Protein AF-A0A8J3KUE2-F1 (afdb_monomer_lite)

Secondary structure (DSSP, 8-state):
-HHHHHHHHHHHHS-HHHHHHHHHSSSHHHHHHHHHHHHHTT-GGGHHHHHHHHHH--STTHHHHHHHHHHHH--HHHHHHHHHHHHHHGGG---STHHHHHHHHHHHHHHHT--TTHHHH-TTSTT--TTHHHH-TT-TTHHHHHHHHHHHHHSPPS--

pLDDT: mean 90.2, std 11.03, range [37.84, 98.62]

InterPro domains:
  IPR046042 Protein of unknown function DUF6000 [PF19463] (2-155)

Foldseek 3Di:
DVVLLVLQVVLVVDDPVLLVVLCPDQALVSLLSSLQSCLLPLVCVCLVVLLVCLQVLPYAPSVLSSLLSLLSVLDPVSLVSLLNSLVVCLVVLDPTCNLSSLLSNVLSCVSVVHCSSVQCPPCVHPNDHPCNCVPCVPDRNPVSVVSSVSSVVSDDPPDD

Radius of gyration: 15.4 Å; chains: 1; bounding box: 34×30×49 Å

Organism: NCBI:txid310354

Structure (mmCIF, N/CA/C/O backbone):
data_AF-A0A8J3KUE2-F1
#
_entry.id   AF-A0A8J3KUE2-F1
#
loop_
_atom_site.group_PDB
_atom_site.id
_atom_site.type_symbol
_atom_site.label_atom_id
_atom_site.label_alt_id
_atom_site.label_comp_id
_atom_site.label_asym_id
_atom_site.label_entity_id
_atom_site.label_seq_id
_atom_site.pdbx_PDB_ins_code
_atom_site.Cartn_x
_atom_site.Cartn_y
_atom_site.Cartn_z
_atom_site.occupancy
_atom_site.B_iso_or_equiv
_atom_site.auth_seq_id
_atom_site.auth_comp_id
_atom_site.auth_asym_id
_atom_site.auth_atom_id
_atom_site.pdbx_PDB_model_num
ATOM 1 N N . MET A 1 1 ? 7.995 18.146 -11.761 1.00 63.66 1 MET A N 1
ATOM 2 C CA . MET A 1 1 ? 7.460 17.329 -12.875 1.00 63.66 1 MET A CA 1
ATOM 3 C C . MET A 1 1 ? 8.530 16.473 -13.542 1.00 63.66 1 MET A C 1
ATOM 5 O O . MET A 1 1 ? 8.263 15.310 -13.795 1.00 63.66 1 MET A O 1
ATOM 9 N N . GLU A 1 2 ? 9.732 16.996 -13.792 1.00 76.12 2 GLU A N 1
ATOM 10 C CA . GLU A 1 2 ? 10.804 16.246 -14.471 1.00 76.12 2 GLU A CA 1
ATOM 11 C C . GLU A 1 2 ? 11.293 15.007 -13.706 1.00 76.12 2 GLU A C 1
ATOM 13 O O . GLU A 1 2 ? 11.378 13.935 -14.294 1.00 76.12 2 GLU A O 1
ATOM 18 N N . LEU A 1 3 ? 11.461 15.110 -12.381 1.00 79.94 3 LEU A N 1
ATOM 19 C CA . LEU A 1 3 ? 11.785 13.964 -11.519 1.00 79.94 3 LEU A CA 1
ATOM 20 C C . LEU A 1 3 ? 10.766 12.818 -11.651 1.00 79.94 3 LEU A C 1
ATOM 22 O O . LEU A 1 3 ? 11.150 11.669 -11.828 1.00 79.94 3 LEU A O 1
ATOM 26 N N . MET A 1 4 ? 9.467 13.132 -11.587 1.00 81.75 4 MET A N 1
ATOM 27 C CA . MET A 1 4 ? 8.407 12.120 -11.673 1.00 81.75 4 MET A CA 1
ATOM 28 C C . MET A 1 4 ? 8.354 11.459 -13.051 1.00 81.75 4 MET A C 1
ATOM 30 O O . MET A 1 4 ? 8.153 10.252 -13.130 1.00 81.75 4 MET A O 1
ATOM 34 N N . ARG A 1 5 ? 8.600 12.222 -14.126 1.00 79.31 5 ARG A N 1
ATOM 35 C CA . ARG A 1 5 ? 8.736 11.659 -15.477 1.00 79.31 5 ARG A CA 1
ATOM 36 C C . ARG A 1 5 ? 9.920 10.701 -15.582 1.00 79.31 5 ARG A C 1
ATOM 38 O O . ARG A 1 5 ? 9.756 9.619 -16.130 1.00 79.31 5 ARG A O 1
ATOM 45 N N . GLY A 1 6 ? 11.080 11.078 -15.040 1.00 84.12 6 GLY A N 1
ATOM 46 C CA . GLY A 1 6 ? 12.258 10.207 -15.006 1.00 84.12 6 GLY A CA 1
ATOM 47 C C . GLY A 1 6 ? 11.986 8.913 -14.238 1.00 84.12 6 GLY A C 1
ATOM 48 O O . GLY A 1 6 ? 12.221 7.828 -14.759 1.00 84.12 6 GLY A O 1
ATOM 49 N N . LEU A 1 7 ? 11.381 9.024 -13.053 1.00 85.12 7 LEU A N 1
ATOM 50 C CA . LEU A 1 7 ? 11.041 7.867 -12.226 1.00 85.12 7 LEU A CA 1
ATOM 51 C C . LEU A 1 7 ? 10.035 6.933 -12.911 1.00 85.12 7 LEU A C 1
ATOM 53 O O . LEU A 1 7 ? 10.163 5.716 -12.823 1.00 85.12 7 LEU A O 1
ATOM 57 N N . TRP A 1 8 ? 9.051 7.488 -13.616 1.00 85.00 8 TRP A N 1
ATOM 58 C CA . TRP A 1 8 ? 8.114 6.692 -14.401 1.00 85.00 8 TRP A CA 1
ATOM 59 C C . TRP A 1 8 ? 8.794 5.996 -15.592 1.00 85.00 8 TRP A C 1
ATOM 61 O O . TRP A 1 8 ? 8.539 4.820 -15.850 1.00 85.00 8 TRP A O 1
ATOM 71 N N . ALA A 1 9 ? 9.699 6.684 -16.295 1.00 84.94 9 ALA A N 1
ATOM 72 C CA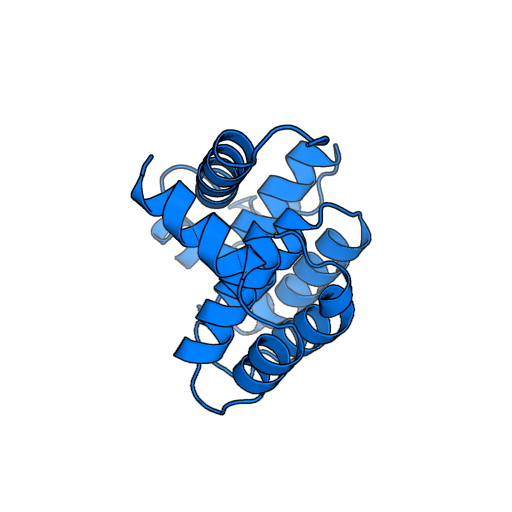 . ALA A 1 9 ? 10.467 6.081 -17.382 1.00 84.94 9 ALA A CA 1
ATOM 73 C C . ALA A 1 9 ? 11.345 4.922 -16.876 1.00 84.94 9 ALA A C 1
ATOM 75 O O . ALA A 1 9 ? 11.378 3.856 -17.492 1.00 84.94 9 ALA A O 1
ATOM 76 N N . ASP A 1 10 ? 11.986 5.087 -15.717 1.00 88.38 10 ASP A N 1
ATOM 77 C CA . ASP A 1 10 ? 12.724 4.010 -15.053 1.00 88.38 10 ASP A CA 1
ATOM 78 C C . ASP A 1 10 ? 11.806 2.857 -14.637 1.00 88.38 10 ASP A C 1
ATOM 80 O O . ASP A 1 10 ? 12.145 1.694 -14.865 1.00 88.38 10 ASP A O 1
ATOM 84 N N . ALA A 1 11 ? 10.615 3.168 -14.115 1.00 89.38 11 ALA A N 1
ATOM 85 C CA . ALA A 1 11 ? 9.608 2.174 -13.760 1.00 89.38 11 ALA A CA 1
ATOM 86 C C . ALA A 1 11 ? 9.147 1.335 -14.954 1.00 89.38 11 ALA A C 1
ATOM 88 O O . ALA A 1 11 ? 8.754 0.198 -14.747 1.00 89.38 11 ALA A O 1
ATOM 89 N N . ARG A 1 12 ? 9.227 1.840 -16.191 1.00 87.75 12 ARG A N 1
ATOM 90 C CA . ARG A 1 12 ? 8.964 1.063 -17.418 1.00 87.75 12 ARG A CA 1
ATOM 91 C C . ARG A 1 12 ? 10.172 0.320 -17.960 1.00 87.75 12 ARG A C 1
ATOM 93 O O . ARG A 1 12 ? 10.010 -0.714 -18.599 1.00 87.75 12 ARG A O 1
ATOM 100 N N . ARG A 1 13 ? 11.369 0.859 -17.745 1.00 92.19 13 ARG A N 1
ATOM 101 C CA . ARG A 1 13 ? 12.616 0.298 -18.272 1.00 92.19 13 ARG A CA 1
ATOM 102 C C . ARG A 1 13 ? 13.087 -0.922 -17.484 1.00 92.19 13 ARG A C 1
ATOM 104 O O . ARG A 1 13 ? 13.660 -1.826 -18.080 1.00 92.19 13 ARG A O 1
ATOM 111 N N . VAL A 1 14 ? 12.876 -0.932 -16.168 1.00 95.44 14 VAL A N 1
ATOM 112 C CA . VAL A 1 14 ? 13.274 -2.052 -15.302 1.00 95.44 14 VAL A CA 1
ATOM 113 C C . VAL A 1 14 ? 12.503 -3.327 -15.661 1.00 95.44 14 VAL A C 1
ATOM 115 O O . VAL A 1 14 ? 11.285 -3.293 -15.867 1.00 95.44 14 VAL A O 1
ATOM 118 N N . GLY A 1 15 ? 13.198 -4.459 -15.749 1.00 96.94 15 GLY A N 1
ATOM 119 C CA . GLY A 1 15 ? 12.590 -5.752 -16.053 1.00 96.94 15 GLY A CA 1
ATOM 120 C C . GLY A 1 15 ? 11.802 -6.326 -14.876 1.00 96.94 15 GLY A C 1
ATOM 121 O O . GLY A 1 15 ? 12.035 -5.989 -13.717 1.00 96.94 15 GLY A O 1
ATOM 122 N N . ASP A 1 16 ? 10.868 -7.231 -15.160 1.00 98.06 16 ASP A N 1
ATOM 123 C CA . ASP A 1 16 ? 10.120 -7.917 -14.099 1.00 98.06 16 ASP A CA 1
ATOM 124 C C . ASP A 1 16 ? 10.991 -8.837 -13.259 1.00 98.06 16 ASP A C 1
ATOM 126 O O . ASP A 1 16 ? 10.828 -8.877 -12.044 1.00 98.06 16 ASP A O 1
ATOM 130 N N . ASP A 1 17 ? 11.943 -9.526 -13.885 1.00 97.94 17 ASP A N 1
ATOM 131 C CA . ASP A 1 17 ? 12.871 -10.408 -13.178 1.00 97.94 17 ASP A CA 1
ATOM 132 C C . ASP A 1 17 ? 13.741 -9.624 -12.187 1.00 97.94 17 ASP A C 1
ATOM 134 O O . ASP A 1 17 ? 14.013 -10.095 -11.082 1.00 97.94 17 ASP A O 1
ATOM 138 N N . GLU A 1 18 ? 14.129 -8.396 -12.543 1.00 98.00 18 GLU A N 1
ATOM 139 C CA . GLU A 1 18 ? 14.872 -7.500 -11.654 1.00 98.00 18 GLU A CA 1
ATOM 140 C C . GLU A 1 18 ? 14.008 -7.065 -10.467 1.00 98.00 18 GLU A C 1
ATOM 142 O O . GLU A 1 18 ? 14.448 -7.147 -9.319 1.00 98.00 18 GLU A O 1
ATOM 147 N N . LEU A 1 19 ? 12.758 -6.663 -10.717 1.00 98.50 19 LEU A N 1
ATOM 148 C CA . LEU A 1 19 ? 11.816 -6.296 -9.658 1.00 98.50 19 LEU A CA 1
ATOM 149 C C . LEU A 1 19 ? 11.529 -7.477 -8.721 1.00 98.50 19 LEU A C 1
ATOM 151 O O . LEU A 1 19 ? 11.582 -7.313 -7.502 1.00 98.50 19 LEU A O 1
ATOM 155 N N . ALA A 1 20 ? 11.297 -8.671 -9.269 1.00 98.31 20 ALA A N 1
ATOM 156 C CA . ALA A 1 20 ? 11.093 -9.894 -8.498 1.00 98.31 20 ALA A CA 1
ATOM 157 C C . ALA A 1 20 ? 12.329 -10.238 -7.651 1.00 98.31 20 ALA A C 1
ATOM 159 O O . ALA A 1 20 ? 12.211 -10.587 -6.475 1.00 98.31 20 ALA A O 1
ATOM 160 N N . ALA A 1 21 ? 13.536 -10.094 -8.209 1.00 98.12 21 ALA A N 1
ATOM 161 C CA . ALA A 1 21 ? 14.772 -10.288 -7.458 1.00 98.12 21 ALA A CA 1
ATOM 162 C C . ALA A 1 21 ? 14.895 -9.278 -6.306 1.00 98.12 21 ALA A C 1
ATOM 164 O O . ALA A 1 21 ? 15.206 -9.664 -5.177 1.00 98.12 21 ALA A O 1
ATOM 165 N N . MET A 1 22 ? 14.589 -8.001 -6.554 1.00 98.38 22 MET A N 1
ATOM 166 C CA . MET A 1 22 ? 14.611 -6.949 -5.533 1.00 98.38 22 MET A CA 1
ATOM 167 C C . MET A 1 22 ? 13.620 -7.214 -4.393 1.00 98.38 22 MET A C 1
ATOM 169 O O . MET A 1 22 ? 13.976 -6.999 -3.233 1.00 98.38 22 MET A O 1
ATOM 173 N N . LEU A 1 23 ? 12.416 -7.720 -4.692 1.00 98.38 23 LEU A N 1
ATOM 174 C CA . LEU A 1 23 ? 11.396 -8.079 -3.694 1.00 98.38 23 LEU A CA 1
ATOM 175 C C . LEU A 1 23 ? 11.836 -9.210 -2.748 1.00 98.38 23 LEU A C 1
ATOM 177 O O . LEU A 1 23 ? 11.320 -9.319 -1.634 1.00 98.38 23 LEU A O 1
ATOM 181 N N . ARG A 1 24 ? 12.818 -10.026 -3.149 1.00 96.94 24 ARG A N 1
ATOM 182 C CA . ARG A 1 24 ? 13.317 -11.174 -2.372 1.00 96.94 24 ARG A CA 1
ATOM 183 C C . ARG A 1 24 ? 14.549 -10.861 -1.526 1.00 96.94 24 ARG A C 1
ATOM 185 O O . ARG A 1 24 ? 14.877 -11.635 -0.626 1.00 96.94 24 ARG A O 1
ATOM 192 N N . LEU A 1 25 ? 15.220 -9.732 -1.760 1.00 96.69 25 LEU A N 1
ATOM 193 C CA . LEU A 1 25 ? 16.401 -9.328 -0.988 1.00 96.69 25 LEU A CA 1
ATOM 194 C C . LEU A 1 25 ? 16.056 -9.099 0.491 1.00 96.69 25 LEU A C 1
ATOM 196 O O . LEU A 1 25 ? 14.954 -8.661 0.787 1.00 96.69 25 LEU A O 1
ATOM 200 N N . PRO A 1 26 ? 16.952 -9.364 1.452 1.00 94.38 26 PRO A N 1
ATOM 201 C CA . PRO A 1 26 ? 16.635 -9.206 2.877 1.00 94.38 26 PRO A CA 1
ATOM 202 C C . PRO A 1 26 ? 16.468 -7.740 3.321 1.00 94.38 26 PRO A C 1
ATOM 204 O O . PRO A 1 26 ? 15.812 -7.480 4.325 1.00 94.38 26 PRO A O 1
ATOM 207 N N . ASP A 1 27 ? 17.048 -6.779 2.592 1.00 95.88 27 ASP A N 1
ATOM 208 C CA . ASP A 1 27 ? 16.949 -5.345 2.897 1.00 95.88 27 ASP A CA 1
ATOM 209 C C . ASP A 1 27 ? 15.590 -4.776 2.448 1.00 95.88 27 ASP A C 1
ATOM 211 O O . ASP A 1 27 ? 15.085 -5.098 1.372 1.00 95.88 27 ASP A O 1
ATOM 215 N N . TRP A 1 28 ? 15.008 -3.886 3.250 1.00 96.56 28 TRP A N 1
ATOM 216 C CA . TRP A 1 28 ? 13.759 -3.202 2.930 1.00 96.56 28 TRP A CA 1
ATOM 217 C C . TRP A 1 28 ? 13.881 -2.191 1.787 1.00 96.56 28 TRP A C 1
ATOM 219 O O . TRP A 1 28 ? 12.906 -1.967 1.076 1.00 96.56 28 TRP A O 1
ATOM 229 N N . ARG A 1 29 ? 15.050 -1.571 1.589 1.00 97.44 29 ARG A N 1
ATOM 230 C CA . ARG A 1 29 ? 15.279 -0.533 0.567 1.00 97.44 29 ARG A CA 1
ATOM 231 C C . ARG A 1 29 ? 15.019 -1.018 -0.860 1.00 97.44 29 ARG A C 1
ATOM 233 O O . ARG A 1 29 ? 14.256 -0.347 -1.564 1.00 97.44 29 ARG A O 1
ATOM 240 N N . PRO A 1 30 ? 15.596 -2.147 -1.320 1.00 97.50 30 PRO A N 1
ATOM 241 C CA . PRO A 1 30 ? 15.289 -2.668 -2.646 1.00 97.50 30 PRO A CA 1
ATOM 242 C C . PRO A 1 30 ? 13.821 -3.078 -2.765 1.00 97.50 30 PRO A C 1
ATOM 244 O O . PRO A 1 30 ? 13.199 -2.753 -3.770 1.00 97.50 30 PRO A O 1
ATOM 247 N N . ARG A 1 31 ? 13.227 -3.693 -1.735 1.00 98.38 31 ARG A N 1
ATOM 248 C CA . ARG A 1 31 ? 11.810 -4.087 -1.775 1.00 98.38 31 ARG A CA 1
ATOM 249 C C . ARG A 1 31 ? 10.871 -2.894 -1.891 1.00 98.38 31 ARG A C 1
ATOM 251 O O . ARG A 1 31 ? 9.978 -2.895 -2.732 1.00 98.38 31 ARG A O 1
ATOM 258 N N . LEU A 1 32 ? 11.106 -1.863 -1.078 1.00 97.50 32 LEU A N 1
ATOM 259 C CA . LEU A 1 32 ? 10.362 -0.611 -1.133 1.00 97.50 32 LEU A CA 1
ATOM 260 C C . LEU A 1 32 ? 10.481 0.003 -2.530 1.00 97.50 32 LEU A C 1
ATOM 262 O O . LEU A 1 32 ? 9.469 0.346 -3.131 1.00 97.50 32 LEU A O 1
ATOM 266 N N . THR A 1 33 ? 11.703 0.097 -3.059 1.00 97.31 33 THR A N 1
ATOM 267 C CA . THR A 1 33 ? 11.962 0.662 -4.392 1.00 97.31 33 THR A CA 1
ATOM 268 C C . THR A 1 33 ? 11.226 -0.119 -5.479 1.00 97.31 33 THR A C 1
ATOM 270 O O . THR A 1 33 ? 10.515 0.483 -6.279 1.00 97.31 33 THR A O 1
ATOM 273 N N . ALA A 1 34 ? 11.333 -1.450 -5.479 1.00 98.19 34 ALA A N 1
ATOM 274 C CA . ALA A 1 34 ? 10.645 -2.304 -6.441 1.00 98.19 34 ALA A CA 1
ATOM 275 C C . ALA A 1 34 ? 9.126 -2.112 -6.380 1.00 98.19 34 ALA A C 1
ATOM 277 O O . ALA A 1 34 ? 8.494 -1.905 -7.411 1.00 98.19 34 ALA A O 1
ATOM 278 N N . ALA A 1 35 ? 8.546 -2.089 -5.179 1.00 98.12 35 ALA A N 1
ATOM 279 C CA . ALA A 1 35 ? 7.116 -1.880 -4.997 1.00 98.12 35 ALA A CA 1
ATOM 280 C C . ALA A 1 35 ? 6.640 -0.511 -5.518 1.00 98.12 35 ALA A C 1
ATOM 282 O O . ALA A 1 35 ? 5.601 -0.428 -6.172 1.00 98.12 35 ALA A O 1
ATOM 283 N N . TRP A 1 36 ? 7.422 0.555 -5.314 1.00 96.94 36 TRP A N 1
ATOM 284 C CA . TRP A 1 36 ? 7.130 1.863 -5.909 1.00 96.94 36 TRP A CA 1
ATOM 285 C C . TRP A 1 36 ? 7.130 1.818 -7.438 1.00 96.94 36 TRP A C 1
ATOM 287 O O . TRP A 1 36 ? 6.182 2.300 -8.054 1.00 96.94 36 TRP A O 1
ATOM 297 N N . LEU A 1 37 ? 8.148 1.217 -8.060 1.00 96.81 37 LEU A N 1
ATOM 298 C CA . LEU A 1 37 ? 8.224 1.100 -9.523 1.00 96.81 37 LEU A CA 1
ATOM 299 C C . LEU A 1 37 ? 7.063 0.256 -10.078 1.00 96.81 37 LEU A C 1
ATOM 301 O O . LEU A 1 37 ? 6.421 0.653 -11.050 1.00 96.81 37 LEU A O 1
ATOM 305 N N . ILE A 1 38 ? 6.721 -0.844 -9.403 1.00 97.81 38 ILE A N 1
ATOM 306 C CA . ILE A 1 38 ? 5.562 -1.686 -9.726 1.00 97.81 38 ILE A CA 1
ATOM 307 C C . ILE A 1 38 ? 4.257 -0.878 -9.697 1.00 97.81 38 ILE A C 1
ATOM 309 O O . ILE A 1 38 ? 3.454 -0.984 -10.625 1.00 97.81 38 ILE A O 1
ATOM 313 N N . GLY A 1 39 ? 4.037 -0.069 -8.656 1.00 96.44 39 GLY A N 1
ATOM 314 C CA . GLY A 1 39 ? 2.830 0.752 -8.516 1.00 96.44 39 GLY A CA 1
ATOM 315 C C . GLY A 1 39 ? 2.756 1.917 -9.510 1.00 96.44 39 GLY A C 1
ATOM 316 O O . GLY A 1 39 ? 1.673 2.257 -9.996 1.00 96.44 39 GLY A O 1
ATOM 317 N N . LEU A 1 40 ? 3.899 2.517 -9.854 1.00 94.06 40 LEU A N 1
ATOM 318 C CA . LEU A 1 40 ? 3.976 3.598 -10.842 1.00 94.06 40 LEU A CA 1
ATOM 319 C C . LEU A 1 40 ? 3.586 3.119 -12.244 1.00 94.06 40 LEU A C 1
ATOM 321 O O . LEU A 1 40 ? 2.822 3.803 -12.923 1.00 94.06 40 LEU A O 1
ATOM 325 N N . ASP A 1 41 ? 4.055 1.935 -12.637 1.00 93.62 41 ASP A N 1
ATOM 326 C CA . ASP A 1 41 ? 3.757 1.310 -13.933 1.00 93.62 41 ASP A CA 1
ATOM 327 C C . ASP A 1 41 ? 2.526 0.377 -13.893 1.00 93.62 41 ASP A C 1
ATOM 329 O O . ASP A 1 41 ? 2.183 -0.269 -14.878 1.00 93.62 41 ASP A O 1
ATOM 333 N N . ARG A 1 42 ? 1.832 0.297 -12.747 1.00 94.88 42 ARG A N 1
ATOM 334 C CA . ARG A 1 42 ? 0.643 -0.550 -12.523 1.00 94.88 42 ARG A CA 1
ATOM 335 C C . ARG A 1 42 ? 0.838 -2.015 -12.955 1.00 94.88 42 ARG A C 1
ATOM 337 O O . ARG A 1 42 ? -0.034 -2.612 -13.587 1.00 94.88 42 ARG A O 1
ATOM 344 N N . ARG A 1 43 ? 1.967 -2.635 -12.599 1.00 97.00 43 ARG A N 1
ATOM 345 C CA . ARG A 1 43 ? 2.279 -4.029 -12.976 1.00 97.00 43 ARG A CA 1
ATOM 346 C C . ARG A 1 43 ? 1.487 -5.040 -12.136 1.00 97.00 43 ARG A C 1
ATOM 348 O O . ARG A 1 43 ? 2.032 -5.706 -11.258 1.00 97.00 43 ARG A O 1
ATOM 355 N N . THR A 1 44 ? 0.199 -5.194 -12.437 1.00 97.88 44 THR A N 1
ATOM 356 C CA . THR A 1 44 ? -0.766 -6.014 -11.675 1.00 97.88 44 THR A CA 1
ATOM 357 C C . THR A 1 44 ? -0.400 -7.496 -11.547 1.00 97.88 44 THR A C 1
ATOM 359 O O . THR A 1 44 ? -0.889 -8.164 -10.641 1.00 97.88 44 THR A O 1
ATOM 362 N N . ARG A 1 45 ? 0.499 -8.023 -12.387 1.00 97.94 45 ARG A N 1
ATOM 363 C CA . ARG A 1 45 ? 1.057 -9.384 -12.251 1.00 97.94 45 ARG A CA 1
ATOM 364 C C . ARG A 1 45 ? 1.784 -9.630 -10.923 1.00 97.94 45 ARG A C 1
ATOM 366 O O . ARG A 1 45 ? 1.828 -10.765 -10.471 1.00 97.94 45 ARG A O 1
ATOM 373 N N . PHE A 1 46 ? 2.293 -8.580 -10.273 1.00 98.56 46 PHE A N 1
ATOM 374 C CA . PHE A 1 46 ? 2.930 -8.669 -8.953 1.00 98.56 46 PHE A CA 1
ATOM 375 C C . PHE A 1 46 ? 1.935 -8.664 -7.787 1.00 98.56 46 PHE A C 1
ATOM 377 O O . PHE A 1 46 ? 2.347 -8.781 -6.638 1.00 98.56 46 PHE A O 1
ATOM 384 N N . ARG A 1 47 ? 0.628 -8.524 -8.043 1.00 98.56 47 ARG A N 1
ATOM 385 C CA . ARG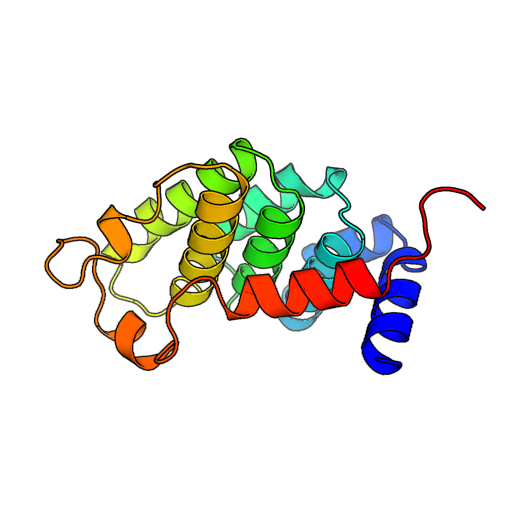 A 1 47 ? -0.400 -8.393 -6.999 1.00 98.56 47 ARG A CA 1
ATOM 386 C C . ARG A 1 47 ? -0.344 -9.503 -5.956 1.00 98.56 47 ARG A C 1
ATOM 388 O O . ARG A 1 47 ? -0.356 -9.197 -4.771 1.00 98.56 47 ARG A O 1
ATOM 395 N N . ALA A 1 48 ? -0.252 -10.760 -6.390 1.00 98.44 48 ALA A N 1
ATOM 396 C CA . ALA A 1 48 ? -0.196 -11.898 -5.474 1.00 98.44 48 ALA A CA 1
ATOM 397 C C . ALA A 1 48 ? 1.052 -11.841 -4.575 1.00 98.44 48 ALA A C 1
ATOM 399 O O . ALA A 1 48 ? 0.930 -11.898 -3.355 1.00 98.44 48 ALA A O 1
ATOM 400 N N . GLU A 1 49 ? 2.233 -11.624 -5.163 1.00 98.50 49 GLU A N 1
ATOM 401 C CA . GLU A 1 49 ? 3.498 -11.524 -4.421 1.00 98.50 49 GLU A CA 1
ATOM 402 C C . GLU A 1 49 ? 3.490 -10.340 -3.438 1.00 98.50 49 GLU A C 1
ATOM 404 O O . GLU A 1 49 ? 3.880 -10.484 -2.281 1.00 98.50 49 GLU A O 1
ATOM 409 N N . LEU A 1 50 ? 2.984 -9.173 -3.850 1.00 98.62 50 LEU A N 1
ATOM 410 C CA . LEU A 1 50 ? 2.878 -8.000 -2.978 1.00 98.62 50 LEU A CA 1
ATOM 411 C C . LEU A 1 50 ? 1.886 -8.208 -1.828 1.00 98.62 50 LEU A C 1
ATOM 413 O O . LEU A 1 50 ? 2.161 -7.772 -0.709 1.00 98.62 50 LEU A O 1
ATOM 417 N N . ALA A 1 51 ? 0.759 -8.877 -2.082 1.00 98.56 51 ALA A N 1
ATOM 418 C CA . ALA A 1 51 ? -0.217 -9.206 -1.051 1.00 98.56 51 ALA A CA 1
ATOM 419 C C . ALA A 1 51 ? 0.372 -10.162 -0.006 1.00 98.56 51 ALA A C 1
ATOM 421 O O . ALA A 1 51 ? 0.269 -9.902 1.193 1.00 98.56 51 ALA A O 1
ATOM 422 N N . GLU A 1 52 ? 1.054 -11.223 -0.446 1.00 98.44 52 GLU A N 1
ATOM 423 C CA . GLU A 1 52 ? 1.749 -12.159 0.443 1.00 98.44 52 GLU A CA 1
ATOM 424 C C . GLU A 1 52 ? 2.813 -11.451 1.290 1.00 98.44 52 GLU A C 1
ATOM 426 O O . GLU A 1 52 ? 2.846 -11.608 2.513 1.00 98.44 52 GLU A O 1
ATOM 431 N N . LEU A 1 53 ? 3.648 -10.618 0.662 1.00 98.12 53 LEU A N 1
ATOM 432 C CA . LEU A 1 53 ? 4.701 -9.868 1.347 1.00 98.12 53 LEU A CA 1
ATOM 433 C C . LEU A 1 53 ? 4.144 -8.873 2.374 1.00 98.12 53 LEU A C 1
ATOM 435 O O . LEU A 1 53 ? 4.701 -8.755 3.470 1.00 98.12 53 LEU A O 1
ATOM 439 N N . LEU A 1 54 ? 3.052 -8.175 2.047 1.00 97.88 54 LEU A N 1
ATOM 440 C CA . LEU A 1 54 ? 2.391 -7.254 2.970 1.00 97.88 54 LEU A CA 1
ATOM 441 C C . LEU A 1 54 ? 1.806 -8.007 4.168 1.00 97.88 54 LEU A C 1
ATOM 443 O O . LEU A 1 54 ? 2.067 -7.637 5.311 1.00 97.88 54 LEU A O 1
ATOM 447 N N . LEU A 1 55 ? 1.074 -9.095 3.923 1.00 97.44 55 LEU A N 1
ATOM 448 C CA . LEU A 1 55 ? 0.431 -9.890 4.973 1.00 97.44 55 LEU A CA 1
ATOM 449 C C . LEU A 1 55 ? 1.412 -10.667 5.854 1.00 97.44 55 LEU A C 1
ATOM 451 O O . LEU A 1 55 ? 1.026 -11.069 6.954 1.00 97.44 55 LEU A O 1
ATOM 455 N N . ALA A 1 56 ? 2.636 -10.905 5.378 1.00 95.94 56 ALA A N 1
ATOM 456 C CA . ALA A 1 56 ? 3.717 -11.477 6.171 1.00 95.94 56 ALA A CA 1
ATOM 457 C C . ALA A 1 56 ? 4.376 -10.436 7.094 1.00 95.94 56 ALA A C 1
ATOM 459 O O . ALA A 1 56 ? 4.865 -10.796 8.165 1.00 95.94 56 ALA A O 1
ATOM 460 N N . SER A 1 57 ? 4.406 -9.158 6.686 1.00 93.00 57 SER A N 1
ATOM 461 C CA . SER A 1 57 ? 4.957 -8.020 7.443 1.00 93.00 57 SER A CA 1
ATOM 462 C C . SER A 1 57 ? 6.353 -8.266 8.053 1.00 93.00 57 SER A C 1
ATOM 464 O O . SER A 1 57 ? 6.664 -7.795 9.147 1.00 93.00 57 SER A O 1
ATOM 466 N N . GLN A 1 58 ? 7.214 -9.016 7.356 1.00 91.62 58 GLN A N 1
ATOM 467 C CA . GLN A 1 58 ? 8.518 -9.453 7.886 1.00 91.62 58 GLN A CA 1
ATOM 468 C C . GLN A 1 58 ? 9.631 -8.403 7.767 1.00 91.62 58 GLN A C 1
ATOM 470 O O . GLN A 1 58 ? 10.683 -8.546 8.387 1.00 91.62 58 GLN A O 1
ATOM 475 N N . VAL A 1 59 ? 9.433 -7.369 6.946 1.00 90.19 59 VAL A N 1
ATOM 476 C CA . VAL A 1 59 ? 10.474 -6.400 6.589 1.00 90.19 59 VAL A CA 1
ATOM 477 C C . VAL A 1 59 ? 9.937 -4.989 6.805 1.00 90.19 59 VAL A C 1
ATOM 479 O O . VAL A 1 59 ? 9.019 -4.560 6.108 1.00 90.19 59 VAL A O 1
ATOM 482 N N . ALA A 1 60 ? 10.512 -4.273 7.774 1.00 87.25 60 ALA A N 1
ATOM 483 C CA . ALA A 1 60 ? 10.089 -2.922 8.140 1.00 87.25 60 ALA A CA 1
ATOM 484 C C . ALA A 1 60 ? 10.128 -1.959 6.942 1.00 87.25 60 ALA A C 1
ATOM 486 O O . ALA A 1 60 ? 11.008 -2.071 6.094 1.00 87.25 60 ALA A O 1
ATOM 487 N N . TYR A 1 61 ? 9.206 -0.994 6.892 1.00 88.88 61 TYR A N 1
ATOM 488 C CA . TYR A 1 61 ? 9.070 0.043 5.855 1.00 88.88 61 TYR A CA 1
ATOM 489 C C . TYR A 1 61 ? 8.660 -0.438 4.460 1.00 88.88 61 TYR A C 1
ATOM 491 O O . TYR A 1 61 ? 8.090 0.350 3.702 1.00 88.88 61 TYR A O 1
ATOM 499 N N . ALA A 1 62 ? 8.944 -1.689 4.094 1.00 94.94 62 ALA A N 1
ATOM 500 C CA . ALA A 1 62 ? 8.614 -2.218 2.775 1.00 94.94 62 ALA A CA 1
ATOM 501 C C . ALA A 1 62 ? 7.092 -2.281 2.543 1.00 94.94 62 ALA A C 1
ATOM 503 O O . ALA A 1 62 ? 6.641 -2.060 1.418 1.00 94.94 62 ALA A O 1
ATOM 504 N N . GLY A 1 63 ? 6.302 -2.469 3.609 1.00 95.19 63 GLY A N 1
ATOM 505 C CA . GLY A 1 63 ? 4.839 -2.489 3.556 1.00 95.19 63 GLY A CA 1
ATOM 506 C C . GLY A 1 63 ? 4.233 -1.205 2.991 1.00 95.19 63 GLY A C 1
ATOM 507 O O . GLY A 1 63 ? 3.215 -1.264 2.305 1.00 95.19 63 GLY A O 1
ATOM 508 N N . LYS A 1 64 ? 4.904 -0.056 3.162 1.00 94.56 64 LYS A N 1
ATOM 509 C CA . LYS A 1 64 ? 4.490 1.227 2.563 1.00 94.56 64 LYS A CA 1
ATOM 510 C C . LYS A 1 64 ? 4.434 1.153 1.037 1.00 94.56 64 LYS A C 1
ATOM 512 O O . LYS A 1 64 ? 3.474 1.610 0.424 1.00 94.56 64 LYS A O 1
ATOM 517 N N . GLY A 1 65 ? 5.455 0.555 0.424 1.00 96.50 65 GLY A N 1
ATOM 518 C CA . GLY A 1 65 ? 5.519 0.388 -1.026 1.00 96.50 65 GLY A CA 1
ATOM 519 C C . GLY A 1 65 ? 4.482 -0.605 -1.536 1.00 96.50 65 GLY A C 1
ATOM 520 O O . GLY A 1 65 ? 3.847 -0.351 -2.556 1.00 96.50 65 GLY A O 1
ATOM 521 N N . TYR A 1 66 ? 4.282 -1.714 -0.817 1.00 98.38 66 TYR A N 1
ATOM 522 C CA . TYR A 1 66 ? 3.297 -2.729 -1.202 1.00 98.38 66 TYR A CA 1
ATOM 523 C C . TYR A 1 66 ? 1.877 -2.163 -1.164 1.00 98.38 66 TYR A C 1
ATOM 525 O O . TYR A 1 66 ? 1.126 -2.334 -2.121 1.00 98.38 66 TYR A O 1
ATOM 533 N N . ALA A 1 67 ? 1.537 -1.428 -0.102 1.00 97.69 67 ALA A N 1
ATOM 534 C CA . ALA A 1 67 ? 0.242 -0.775 0.039 1.00 97.69 67 ALA A CA 1
ATOM 535 C C . ALA A 1 67 ? -0.008 0.260 -1.065 1.00 97.69 67 ALA A C 1
ATOM 537 O O . ALA A 1 67 ? -1.074 0.254 -1.677 1.00 97.69 67 ALA A O 1
ATOM 538 N N . PHE A 1 68 ? 1.003 1.075 -1.393 1.00 97.12 68 PHE A N 1
ATOM 539 C CA . PHE A 1 68 ? 0.936 1.995 -2.529 1.00 97.12 68 PHE A CA 1
ATOM 540 C C . PHE A 1 68 ? 0.673 1.263 -3.854 1.00 97.12 68 PHE A C 1
ATOM 542 O O . PHE A 1 68 ? -0.195 1.675 -4.621 1.00 97.12 68 PHE A O 1
ATOM 549 N N . ALA A 1 69 ? 1.402 0.180 -4.136 1.00 98.12 69 ALA A N 1
ATOM 550 C CA . ALA A 1 69 ? 1.236 -0.572 -5.376 1.00 98.12 69 ALA A CA 1
ATOM 551 C C . ALA A 1 69 ? -0.163 -1.194 -5.499 1.00 98.12 69 ALA A C 1
ATOM 553 O O . ALA A 1 69 ? -0.801 -1.042 -6.538 1.00 98.12 69 ALA A O 1
ATOM 554 N N . LEU A 1 70 ? -0.668 -1.812 -4.427 1.00 98.56 70 LEU A N 1
ATOM 555 C CA . LEU A 1 70 ? -2.028 -2.356 -4.363 1.00 98.56 70 LEU A CA 1
ATOM 556 C C . LEU A 1 70 ? -3.078 -1.250 -4.568 1.00 98.56 70 LEU A C 1
ATOM 558 O O . LEU A 1 70 ? -3.970 -1.386 -5.400 1.00 98.56 70 LEU A O 1
ATOM 562 N N . ALA A 1 71 ? -2.921 -0.095 -3.918 1.00 97.75 71 ALA A N 1
ATOM 563 C CA . ALA A 1 71 ? -3.797 1.056 -4.141 1.00 97.75 71 ALA A CA 1
ATOM 564 C C . ALA A 1 71 ? -3.788 1.558 -5.596 1.00 97.75 71 ALA A C 1
ATOM 566 O O . ALA A 1 71 ? -4.806 2.011 -6.119 1.00 97.75 71 ALA A O 1
ATOM 567 N N . ARG A 1 72 ? -2.644 1.467 -6.281 1.00 96.12 72 ARG A N 1
ATOM 568 C CA . ARG A 1 72 ? -2.508 1.845 -7.696 1.00 96.12 72 ARG A CA 1
ATOM 569 C C . ARG A 1 72 ? -3.126 0.843 -8.664 1.00 96.12 72 ARG A C 1
ATOM 571 O O . ARG A 1 72 ? -3.473 1.247 -9.777 1.00 96.12 72 ARG A O 1
ATOM 578 N N . PHE A 1 73 ? -3.235 -0.424 -8.271 1.00 97.69 73 PHE A N 1
ATOM 579 C CA . PHE A 1 73 ? -3.907 -1.453 -9.059 1.00 97.69 73 PHE A CA 1
ATOM 580 C C . PHE A 1 73 ? -5.422 -1.250 -9.074 1.00 97.69 73 PHE A C 1
ATOM 582 O O . PHE A 1 73 ? -6.026 -1.430 -10.127 1.00 97.69 73 PHE A O 1
ATOM 589 N N . GLY A 1 74 ? -5.997 -0.768 -7.969 1.00 96.62 74 GLY A N 1
ATOM 590 C CA . GLY A 1 74 ? -7.317 -0.141 -7.972 1.00 96.62 74 GLY A CA 1
ATOM 591 C C . GLY A 1 74 ? -8.502 -1.094 -8.092 1.00 96.62 74 GLY A C 1
ATOM 592 O O . GLY A 1 74 ? -9.553 -0.650 -8.538 1.00 96.62 74 GLY A O 1
ATOM 593 N N . GLU A 1 75 ? -8.349 -2.367 -7.728 1.00 97.75 75 GLU A N 1
ATOM 594 C CA . GLU A 1 75 ? -9.426 -3.365 -7.753 1.00 97.75 75 GLU A CA 1
ATOM 595 C C . GLU A 1 75 ? -9.960 -3.653 -6.339 1.00 97.75 75 GLU A C 1
ATOM 597 O O . GLU A 1 75 ? -9.212 -3.520 -5.365 1.00 97.75 75 GLU A O 1
ATOM 602 N N . PRO A 1 76 ? -11.208 -4.140 -6.188 1.00 98.12 76 PRO A N 1
ATOM 603 C CA . PRO A 1 76 ? -11.753 -4.535 -4.884 1.00 98.12 76 PRO A CA 1
ATOM 604 C C . PRO A 1 76 ? -10.857 -5.517 -4.112 1.00 98.12 76 PRO A C 1
ATOM 606 O O . PRO A 1 76 ? -10.672 -5.374 -2.905 1.00 98.12 76 PRO A O 1
ATOM 609 N N . SER A 1 77 ? -10.206 -6.450 -4.814 1.00 97.81 77 SER A N 1
ATOM 610 C CA . SER A 1 77 ? -9.265 -7.398 -4.205 1.00 97.81 77 SER A CA 1
ATOM 611 C C . SER A 1 77 ? -8.041 -6.727 -3.568 1.00 97.81 77 SER A C 1
ATOM 613 O O . SER A 1 77 ? -7.442 -7.288 -2.657 1.00 97.81 77 SER A O 1
ATOM 615 N N . ASP A 1 78 ? -7.635 -5.537 -4.032 1.00 98.50 78 ASP A N 1
ATOM 616 C CA . ASP A 1 78 ? -6.559 -4.778 -3.380 1.00 98.50 78 ASP A CA 1
ATOM 617 C C . ASP A 1 78 ? -7.013 -4.249 -2.026 1.00 98.50 78 ASP A C 1
ATOM 619 O O . ASP A 1 78 ? -6.285 -4.368 -1.040 1.00 98.50 78 ASP A O 1
ATOM 623 N N . ALA A 1 79 ? -8.228 -3.698 -1.968 1.00 98.44 79 ALA A N 1
ATOM 624 C CA . ALA A 1 79 ? -8.810 -3.191 -0.733 1.00 98.44 79 ALA A CA 1
ATOM 625 C C . ALA A 1 79 ? -8.951 -4.314 0.305 1.00 98.44 79 ALA A C 1
ATOM 627 O O . ALA A 1 79 ? -8.588 -4.120 1.464 1.00 98.44 79 ALA A O 1
ATOM 628 N N . GLU A 1 80 ? -9.375 -5.510 -0.116 1.00 98.44 80 GLU A N 1
ATOM 629 C CA . GLU A 1 80 ? -9.450 -6.701 0.743 1.00 98.44 80 GLU A CA 1
ATOM 630 C C . GLU A 1 80 ? -8.100 -7.044 1.391 1.00 98.44 80 GLU A C 1
ATOM 632 O O . GLU A 1 80 ? -8.042 -7.334 2.588 1.00 98.44 80 GLU A O 1
ATOM 637 N N . VAL A 1 81 ? -6.995 -6.953 0.642 1.00 98.62 81 VAL A N 1
ATOM 638 C CA . VAL A 1 81 ? -5.644 -7.199 1.173 1.00 98.62 81 VAL A CA 1
ATOM 639 C C . VAL A 1 81 ? -5.249 -6.143 2.211 1.00 98.62 81 VAL A C 1
ATOM 641 O O . VAL A 1 81 ? -4.715 -6.491 3.269 1.00 98.62 81 VAL A O 1
ATOM 644 N N . LEU A 1 82 ? -5.523 -4.860 1.946 1.00 98.38 82 LEU A N 1
ATOM 645 C CA . LEU A 1 82 ? -5.227 -3.776 2.893 1.00 98.38 82 LEU A CA 1
ATOM 646 C C . LEU A 1 82 ? -6.066 -3.907 4.175 1.00 98.38 82 LEU A C 1
ATOM 648 O O . LEU A 1 82 ? -5.543 -3.723 5.277 1.00 98.38 82 LEU A O 1
ATOM 652 N N . VAL A 1 83 ? -7.343 -4.285 4.046 1.00 98.31 83 VAL A N 1
ATOM 653 C CA . VAL A 1 83 ? -8.227 -4.592 5.180 1.00 98.31 83 VAL A CA 1
ATOM 654 C C . VAL A 1 83 ? -7.666 -5.752 5.995 1.00 98.31 83 VAL A C 1
ATOM 656 O O . VAL A 1 83 ? -7.500 -5.607 7.204 1.00 98.31 83 VAL A O 1
ATOM 659 N N . ALA A 1 84 ? -7.308 -6.866 5.352 1.00 98.25 84 ALA A N 1
ATOM 660 C CA . ALA A 1 84 ? -6.769 -8.041 6.032 1.00 98.25 84 ALA A CA 1
ATOM 661 C C . ALA A 1 84 ? -5.464 -7.735 6.790 1.00 98.25 84 ALA A C 1
ATOM 663 O O . ALA A 1 84 ? -5.254 -8.235 7.899 1.00 98.25 84 ALA A O 1
ATOM 664 N N . TYR A 1 85 ? -4.598 -6.880 6.236 1.00 97.56 85 TYR A N 1
ATOM 665 C CA . TYR A 1 85 ? -3.410 -6.401 6.944 1.00 97.56 85 TYR A CA 1
ATOM 666 C C . TYR A 1 85 ? -3.784 -5.613 8.207 1.00 97.56 85 TYR A C 1
ATOM 668 O O . TYR A 1 85 ? -3.266 -5.896 9.289 1.00 97.56 85 TYR A O 1
ATOM 676 N N . LEU A 1 86 ? -4.687 -4.633 8.093 1.00 96.50 86 LEU A N 1
ATOM 677 C CA . LEU A 1 86 ? -5.103 -3.807 9.230 1.00 96.50 86 LEU A CA 1
ATOM 678 C C . LEU A 1 86 ? -5.769 -4.662 10.316 1.00 96.50 86 LEU A C 1
ATOM 680 O O . LEU A 1 86 ? -5.434 -4.523 11.490 1.00 96.50 86 LEU A O 1
ATOM 684 N N . GLU A 1 87 ? -6.627 -5.608 9.933 1.00 95.88 87 GLU A N 1
ATOM 685 C CA . GLU A 1 87 ? -7.257 -6.549 10.864 1.00 95.88 87 GLU A CA 1
ATOM 686 C C . GLU A 1 87 ? -6.247 -7.405 11.622 1.00 95.88 87 GLU A C 1
ATOM 688 O O . GLU A 1 87 ? -6.392 -7.624 12.825 1.00 95.88 87 GLU A O 1
ATOM 693 N N . ARG A 1 88 ? -5.201 -7.862 10.932 1.00 95.50 88 ARG A N 1
ATOM 694 C CA . ARG A 1 88 ? -4.159 -8.694 11.530 1.00 95.50 88 ARG A CA 1
ATOM 695 C C . ARG A 1 88 ? -3.249 -7.912 12.471 1.00 95.50 88 ARG A C 1
ATOM 697 O O . ARG A 1 88 ? -2.872 -8.438 13.515 1.00 95.50 88 ARG A O 1
ATOM 704 N N . TYR A 1 89 ? -2.859 -6.695 12.098 1.00 93.38 89 TYR A N 1
ATOM 705 C CA . TYR A 1 89 ? -1.757 -6.004 12.766 1.00 93.38 89 TYR A CA 1
ATOM 706 C C . TYR A 1 89 ? -2.188 -4.880 13.703 1.00 93.38 89 TYR A C 1
ATOM 708 O O . TYR A 1 89 ? -1.437 -4.604 14.639 1.00 93.38 89 TYR A O 1
ATOM 716 N N . LEU A 1 90 ? -3.360 -4.256 13.538 1.00 92.75 90 LEU A N 1
ATOM 717 C CA . LEU A 1 90 ? -3.819 -3.224 14.482 1.00 92.75 90 LEU A CA 1
ATOM 718 C C . LEU A 1 90 ? -3.896 -3.718 15.933 1.00 92.75 90 LEU A C 1
ATOM 720 O O . LEU A 1 90 ? -3.394 -3.010 16.808 1.00 92.75 90 LEU A O 1
ATOM 724 N N . PRO A 1 91 ? -4.386 -4.942 16.217 1.00 91.38 91 PRO A N 1
ATOM 725 C CA . PRO A 1 91 ? -4.429 -5.455 17.586 1.00 91.38 91 PRO A CA 1
ATOM 726 C C . PRO A 1 91 ? -3.056 -5.616 18.253 1.00 91.38 91 PRO A C 1
ATOM 728 O O . PRO A 1 91 ? -2.994 -5.759 19.470 1.00 91.38 91 PRO A O 1
ATOM 731 N N . SER A 1 92 ? -1.954 -5.604 17.491 1.00 87.00 92 SER A N 1
ATOM 732 C CA . SER A 1 92 ? -0.605 -5.763 18.055 1.00 87.00 92 SER A CA 1
ATOM 733 C C . SER A 1 92 ? -0.149 -4.568 18.898 1.00 87.00 92 SER A C 1
ATOM 735 O O . SER A 1 92 ? 0.795 -4.704 19.672 1.00 87.00 92 SER A O 1
ATOM 737 N N . GLY A 1 93 ? -0.781 -3.397 18.747 1.00 79.56 93 GLY A N 1
ATOM 738 C CA . GLY A 1 93 ? -0.396 -2.192 19.484 1.00 79.56 93 GLY A CA 1
ATOM 739 C C . GLY A 1 93 ? 0.902 -1.527 18.997 1.00 79.56 93 GLY A C 1
ATOM 740 O O . GLY A 1 93 ? 1.359 -0.573 19.624 1.00 79.56 93 GLY A O 1
ATOM 741 N N . LEU A 1 94 ? 1.522 -2.029 17.921 1.00 80.12 94 LEU A N 1
ATOM 742 C CA . LEU A 1 94 ? 2.806 -1.542 17.414 1.00 80.12 94 LEU A CA 1
ATOM 743 C C . LEU A 1 94 ? 2.635 -0.660 16.163 1.00 80.12 94 LEU A C 1
ATOM 745 O O . LEU A 1 94 ? 1.911 -1.051 15.240 1.00 80.12 94 LEU A O 1
ATOM 749 N N . PRO A 1 95 ? 3.349 0.483 16.078 1.00 73.25 95 PRO A N 1
ATOM 750 C CA . PRO A 1 95 ? 3.281 1.396 14.940 1.00 73.25 95 PRO A CA 1
ATOM 751 C C . PRO A 1 95 ? 4.121 0.867 13.763 1.00 73.25 95 PRO A C 1
ATOM 753 O O . PRO A 1 95 ? 5.215 1.354 13.475 1.00 73.25 95 PRO A O 1
ATOM 756 N N . TYR A 1 96 ? 3.618 -0.180 13.104 1.00 80.75 96 TYR A N 1
ATOM 757 C CA . TYR A 1 96 ? 4.155 -0.702 11.841 1.00 80.75 96 TYR A CA 1
ATOM 758 C C . TYR A 1 96 ? 3.797 0.229 10.662 1.00 80.75 96 TYR A C 1
ATOM 760 O O . TYR A 1 96 ? 3.579 1.425 10.825 1.00 80.75 96 TYR A O 1
ATOM 768 N N . ASP A 1 97 ? 3.657 -0.309 9.448 1.00 85.50 97 ASP A N 1
ATOM 769 C CA . ASP A 1 97 ? 3.267 0.462 8.258 1.00 85.50 97 ASP A CA 1
ATOM 770 C C . ASP A 1 97 ? 1.758 0.809 8.211 1.00 85.50 97 ASP A C 1
ATOM 772 O O . ASP A 1 97 ? 1.247 1.264 7.190 1.00 85.50 97 ASP A O 1
ATOM 776 N N . GLN A 1 98 ? 1.026 0.625 9.316 1.00 90.50 98 GLN A N 1
ATOM 777 C CA . GLN A 1 98 ? -0.440 0.714 9.393 1.00 90.50 98 GLN A CA 1
ATOM 778 C C . GLN A 1 98 ? -1.013 2.050 8.930 1.00 90.50 98 GL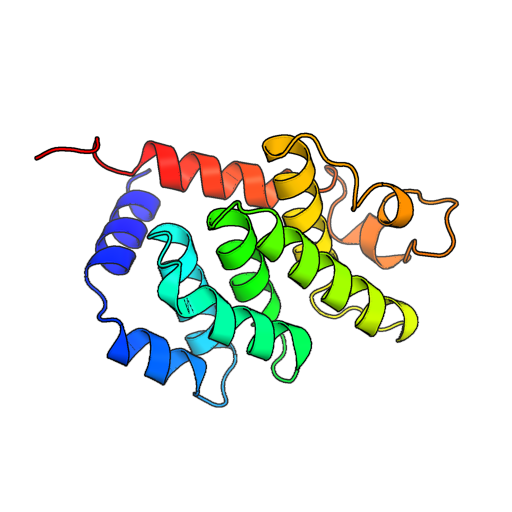N A C 1
ATOM 780 O O . GLN A 1 98 ? -2.003 2.044 8.207 1.00 90.50 98 GLN A O 1
ATOM 785 N N . GLY A 1 99 ? -0.402 3.181 9.301 1.00 90.00 99 GLY A N 1
ATOM 786 C CA . GLY A 1 99 ? -0.873 4.495 8.849 1.00 90.00 99 GLY A CA 1
ATOM 787 C 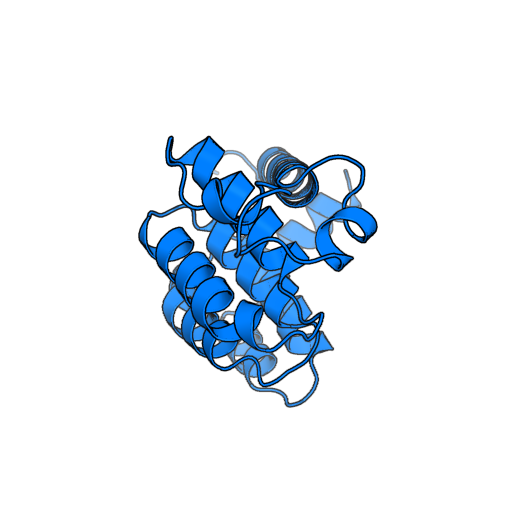C . GLY A 1 99 ? -0.830 4.621 7.324 1.00 90.00 99 GLY A C 1
ATOM 788 O O . GLY A 1 99 ? -1.752 5.151 6.717 1.00 90.00 99 GLY A O 1
ATOM 789 N N . TYR A 1 100 ? 0.193 4.039 6.691 1.00 90.81 100 TYR A N 1
ATOM 790 C CA . TYR A 1 100 ? 0.351 4.037 5.236 1.00 90.81 100 TYR A CA 1
ATOM 791 C C . TYR A 1 100 ? -0.617 3.067 4.543 1.00 90.81 100 TYR A C 1
ATOM 793 O O . TYR A 1 100 ? -1.124 3.353 3.458 1.00 90.81 100 TYR A O 1
ATOM 801 N N . VAL A 1 101 ? -0.899 1.922 5.175 1.00 95.44 101 VAL A N 1
ATOM 802 C CA . VAL A 1 101 ? -1.921 0.979 4.696 1.00 95.44 101 VAL A CA 1
ATOM 803 C C . VAL A 1 101 ? -3.318 1.593 4.794 1.00 95.44 101 VAL A C 1
ATOM 805 O O . VAL A 1 101 ? -4.097 1.474 3.854 1.00 95.44 101 VAL A O 1
ATOM 808 N N . LEU A 1 102 ? -3.619 2.298 5.886 1.00 95.12 102 LEU A N 1
ATOM 809 C CA . LEU A 1 102 ? -4.889 2.997 6.073 1.00 95.12 102 LEU A CA 1
ATOM 810 C C . LEU A 1 102 ? -5.068 4.134 5.060 1.00 95.12 102 LEU A C 1
ATOM 812 O O . LEU A 1 102 ? -6.115 4.228 4.432 1.00 95.12 102 LEU A O 1
ATOM 816 N N . ASP A 1 103 ? -4.030 4.939 4.842 1.00 93.69 103 ASP A N 1
ATOM 817 C CA . ASP A 1 103 ? -3.982 5.978 3.804 1.00 93.69 103 ASP A CA 1
ATOM 818 C C . ASP A 1 103 ? -4.249 5.393 2.399 1.00 93.69 103 ASP A C 1
ATOM 820 O O . ASP A 1 103 ? -5.041 5.928 1.622 1.00 93.69 103 ASP A O 1
ATOM 824 N N . SER A 1 104 ? -3.672 4.224 2.107 1.00 96.31 104 SER A N 1
ATOM 825 C CA . SER A 1 104 ? -3.909 3.477 0.862 1.00 96.31 104 SER A CA 1
ATOM 826 C C . SER A 1 104 ? -5.344 2.955 0.738 1.00 96.31 104 SER A C 1
ATOM 828 O O . SER A 1 104 ? -5.924 3.020 -0.346 1.00 96.31 104 SER A O 1
ATOM 830 N N . LEU A 1 105 ? -5.939 2.477 1.835 1.00 97.62 105 LEU A N 1
ATOM 831 C CA . LEU A 1 105 ? -7.317 1.984 1.852 1.00 97.62 105 LEU A CA 1
ATOM 832 C C . LEU A 1 105 ? -8.330 3.119 1.679 1.00 97.62 105 LEU A C 1
ATOM 834 O O . LEU A 1 105 ? -9.260 2.969 0.898 1.00 97.62 105 LEU A O 1
ATOM 838 N N . VAL A 1 106 ? -8.126 4.262 2.340 1.00 96.62 106 VAL A N 1
ATOM 839 C CA . VAL A 1 106 ? -8.993 5.445 2.183 1.00 96.62 106 VAL A CA 1
ATOM 840 C C . VAL A 1 106 ? -8.977 5.949 0.740 1.00 96.62 106 VAL A C 1
ATOM 842 O O . VAL A 1 106 ? -10.025 6.280 0.191 1.00 96.62 106 VAL A O 1
ATOM 845 N N . TYR A 1 107 ? -7.808 5.952 0.093 1.00 95.56 107 TYR A N 1
ATOM 846 C CA . TYR A 1 107 ? -7.710 6.276 -1.331 1.00 95.56 107 TYR A CA 1
ATOM 847 C C . TYR A 1 107 ? -8.496 5.298 -2.222 1.00 95.56 107 TYR A C 1
ATOM 849 O O . TYR A 1 107 ? -9.145 5.724 -3.178 1.00 95.56 107 TYR A O 1
ATOM 857 N N . LEU A 1 108 ? -8.438 3.993 -1.935 1.00 96.62 108 LEU A N 1
ATOM 858 C CA . LEU A 1 108 ? -9.216 3.000 -2.679 1.00 96.62 108 LEU A CA 1
ATOM 859 C C . LEU A 1 108 ? -10.718 3.137 -2.434 1.00 96.62 108 LEU A C 1
ATOM 861 O O . LEU A 1 108 ? -11.477 3.046 -3.394 1.00 96.62 108 LEU A O 1
ATOM 865 N N . ASP A 1 109 ? -11.135 3.391 -1.193 1.00 97.62 109 ASP A N 1
ATOM 866 C CA . ASP A 1 109 ? -12.539 3.604 -0.837 1.00 97.62 109 ASP A CA 1
ATOM 867 C C . ASP A 1 109 ? -13.158 4.753 -1.638 1.00 97.62 109 ASP A C 1
ATOM 869 O O . ASP A 1 109 ? -14.218 4.577 -2.239 1.00 97.62 109 ASP A O 1
ATOM 873 N N . ASP A 1 110 ? -12.461 5.890 -1.733 1.00 95.81 110 ASP A N 1
ATOM 874 C CA . ASP A 1 110 ? -12.893 7.036 -2.543 1.00 95.81 110 ASP A CA 1
ATOM 875 C C . ASP A 1 110 ? -13.039 6.668 -4.030 1.00 95.81 110 ASP A C 1
ATOM 877 O O . ASP A 1 110 ? -14.040 6.984 -4.673 1.00 95.81 110 ASP A O 1
ATOM 881 N N . ARG A 1 111 ? -12.072 5.921 -4.579 1.00 95.31 111 ARG A N 1
ATOM 882 C CA . ARG A 1 111 ? -12.091 5.507 -5.990 1.00 95.31 111 ARG A CA 1
ATOM 883 C C . ARG A 1 111 ? -13.154 4.472 -6.327 1.00 95.31 111 ARG A C 1
ATOM 885 O O . ARG A 1 111 ? -13.665 4.484 -7.446 1.00 95.31 111 ARG A O 1
ATOM 892 N N . LEU A 1 112 ? -13.411 3.540 -5.416 1.00 96.81 112 LEU A N 1
ATOM 893 C CA . LEU A 1 112 ? -14.318 2.411 -5.624 1.00 96.81 112 LEU A CA 1
ATOM 894 C C . LEU A 1 112 ? -15.735 2.699 -5.117 1.00 96.81 112 LEU A C 1
ATOM 896 O O . LEU A 1 112 ? -16.643 1.912 -5.380 1.00 96.81 112 LEU A O 1
ATOM 900 N N . GLY A 1 113 ? -15.943 3.816 -4.414 1.00 97.25 113 GLY A N 1
ATOM 901 C CA . GLY A 1 113 ? -17.217 4.136 -3.774 1.00 97.25 113 GLY A CA 1
ATOM 902 C C . GLY A 1 113 ? -17.538 3.195 -2.609 1.00 97.25 113 GLY A C 1
ATOM 903 O O . GLY A 1 113 ? -18.706 2.876 -2.381 1.00 97.25 113 GLY A O 1
ATOM 904 N N . THR A 1 114 ? -16.513 2.718 -1.900 1.00 97.56 114 THR A N 1
ATOM 905 C CA . THR A 1 114 ? -16.634 1.823 -0.740 1.00 97.56 114 THR A CA 1
ATOM 906 C C . THR A 1 114 ? -16.329 2.566 0.567 1.00 97.56 114 THR A C 1
ATOM 908 O O . THR A 1 114 ? -16.070 3.766 0.573 1.00 97.56 114 THR A O 1
ATOM 911 N N . GLY A 1 115 ? -16.436 1.880 1.708 1.00 96.38 115 GLY A N 1
ATOM 912 C CA . GLY A 1 115 ? -16.251 2.481 3.036 1.00 96.38 115 GLY A CA 1
ATOM 913 C C . GLY A 1 115 ? -15.558 1.550 4.026 1.00 96.38 115 GLY A C 1
ATOM 914 O O . GLY A 1 115 ? -15.918 1.518 5.204 1.00 96.38 115 GLY A O 1
ATOM 915 N N . HIS A 1 116 ? -14.602 0.751 3.558 1.00 97.19 116 HIS A N 1
ATOM 916 C CA . HIS A 1 116 ? -13.886 -0.226 4.375 1.00 97.19 116 HIS A CA 1
ATOM 917 C C . HIS A 1 116 ? -13.089 0.419 5.522 1.00 97.19 116 HIS A C 1
ATOM 919 O O . HIS A 1 116 ? -13.036 -0.126 6.630 1.00 97.19 116 HIS A O 1
ATOM 925 N N . ALA A 1 117 ? -12.496 1.591 5.288 1.00 96.06 117 ALA A N 1
ATOM 926 C CA . ALA A 1 117 ? -11.695 2.330 6.258 1.00 96.06 117 ALA A CA 1
ATOM 927 C C . ALA A 1 117 ? -12.531 3.027 7.340 1.00 96.06 117 ALA A C 1
ATOM 929 O O . ALA A 1 117 ? -11.976 3.383 8.381 1.00 96.06 117 ALA A O 1
ATOM 930 N N . ALA A 1 118 ? -13.847 3.196 7.143 1.00 94.56 118 ALA A N 1
ATOM 931 C CA . ALA A 1 118 ? -14.708 4.004 8.013 1.00 94.56 118 ALA A CA 1
ATOM 932 C C . ALA A 1 118 ? -14.611 3.607 9.498 1.00 94.56 118 ALA A C 1
ATOM 934 O O . ALA A 1 118 ? -14.507 4.468 10.366 1.00 94.56 118 ALA A O 1
ATOM 935 N N . ARG A 1 119 ? -14.555 2.300 9.794 1.00 93.50 119 ARG A N 1
ATOM 936 C CA . ARG A 1 119 ? -14.424 1.793 11.175 1.00 93.50 119 ARG A CA 1
ATOM 937 C C . ARG A 1 119 ? -13.057 2.059 11.814 1.00 93.50 119 ARG A C 1
ATOM 939 O O . ARG A 1 119 ? -12.951 1.996 13.032 1.00 93.50 119 ARG A O 1
ATOM 946 N N . VAL A 1 120 ? -12.017 2.255 10.999 1.00 93.69 120 VAL A N 1
ATOM 947 C CA . VAL A 1 120 ? -10.622 2.414 11.442 1.00 93.69 120 VAL A CA 1
ATOM 948 C C . VAL A 1 120 ? -10.290 3.886 11.669 1.00 93.69 120 VAL A C 1
ATOM 950 O O . VAL A 1 120 ? -9.554 4.204 12.597 1.00 93.69 120 VAL A O 1
ATOM 953 N N . VAL A 1 121 ? -10.843 4.780 10.841 1.00 91.50 121 VAL A N 1
ATOM 954 C CA . VAL A 1 121 ? -10.603 6.230 10.935 1.00 91.50 121 VAL A CA 1
ATOM 955 C C . VAL A 1 121 ? -11.458 6.931 11.991 1.00 91.50 121 VAL A C 1
ATOM 957 O O . VAL A 1 121 ? -11.183 8.087 12.291 1.00 91.50 121 VAL A O 1
ATOM 960 N N . ASP A 1 122 ? -12.479 6.269 12.545 1.00 90.69 122 ASP A N 1
ATOM 961 C CA . ASP A 1 122 ? -13.302 6.804 13.635 1.00 90.69 122 ASP A CA 1
ATOM 962 C C . ASP A 1 122 ? -12.492 6.868 14.942 1.00 90.69 122 ASP A C 1
ATOM 964 O O . ASP A 1 122 ? -12.239 5.814 15.530 1.00 90.69 122 ASP A O 1
ATOM 968 N N . PRO A 1 123 ? -12.141 8.065 15.460 1.00 88.31 123 PRO A N 1
ATOM 969 C CA . PRO A 1 123 ? -11.328 8.200 16.668 1.00 88.31 123 PRO A CA 1
ATOM 970 C C . PRO A 1 123 ? -11.996 7.690 17.947 1.00 88.31 123 PRO A C 1
ATOM 972 O O . PRO A 1 123 ? -11.331 7.531 18.971 1.00 88.31 123 PRO A O 1
ATOM 975 N N . THR A 1 124 ? -13.310 7.465 17.909 1.00 89.25 124 THR A N 1
ATOM 976 C CA . THR A 1 124 ? -14.091 6.906 19.019 1.00 89.25 124 THR A CA 1
ATOM 977 C C . THR A 1 124 ? -14.251 5.388 18.917 1.00 89.25 124 THR A C 1
ATOM 979 O O . THR A 1 124 ? -14.703 4.746 19.868 1.00 89.25 124 THR A O 1
ATOM 982 N N . GLY A 1 125 ? -13.863 4.806 17.780 1.00 90.12 125 GLY A N 1
ATOM 983 C CA . GLY A 1 125 ? -14.002 3.392 17.481 1.00 90.12 125 GLY A CA 1
ATOM 984 C C . GLY A 1 125 ? -12.891 2.524 18.089 1.00 90.12 125 GLY A C 1
ATOM 985 O O . GLY A 1 125 ? -11.776 2.986 18.329 1.00 90.12 125 GLY A O 1
ATOM 986 N N . PRO A 1 126 ? -13.144 1.217 18.282 1.00 90.88 126 PRO A N 1
ATOM 987 C CA . PRO A 1 126 ? -12.187 0.295 18.905 1.00 90.88 126 PRO A CA 1
ATOM 988 C C . PRO A 1 126 ? -10.970 -0.029 18.022 1.00 90.88 126 PRO A C 1
ATOM 990 O O . PRO A 1 126 ? -10.004 -0.620 18.496 1.00 90.88 126 PRO A O 1
ATOM 993 N N . TRP A 1 127 ? -11.026 0.320 16.735 1.00 91.19 127 TRP A N 1
ATOM 994 C CA . TRP A 1 127 ? -9.941 0.119 15.774 1.00 91.19 127 TRP A CA 1
ATOM 995 C C . TRP A 1 127 ? -8.979 1.307 15.705 1.00 91.19 127 TRP A C 1
ATOM 997 O O . TRP A 1 127 ? -7.895 1.169 15.133 1.00 91.19 127 TRP A O 1
ATOM 1007 N N . TRP A 1 128 ? -9.365 2.451 16.278 1.00 90.25 128 TRP A N 1
ATOM 1008 C CA . TRP A 1 128 ? -8.528 3.639 16.307 1.00 90.25 128 TRP A CA 1
ATOM 1009 C C . TRP A 1 128 ? -7.254 3.393 17.103 1.00 90.25 128 TRP A C 1
ATOM 1011 O O . TRP A 1 128 ? -7.275 2.793 18.178 1.00 90.25 128 TRP A O 1
ATOM 1021 N N . GLN A 1 129 ? -6.144 3.908 16.585 1.00 89.44 129 GLN A N 1
ATOM 1022 C CA . GLN A 1 129 ? -4.851 3.852 17.247 1.00 89.44 129 GLN A CA 1
ATOM 1023 C C . GLN A 1 129 ? -4.288 5.262 17.441 1.00 89.44 129 GLN A C 1
ATOM 1025 O O . GLN A 1 129 ? -4.366 6.076 16.521 1.00 89.44 129 GLN A O 1
ATOM 1030 N N . PRO A 1 130 ? -3.662 5.578 18.590 1.00 86.12 130 PRO A N 1
ATOM 1031 C CA . PRO A 1 130 ? -3.190 6.936 18.870 1.00 86.12 130 PRO A CA 1
ATOM 1032 C C . PRO A 1 130 ? -2.175 7.495 17.858 1.00 86.12 130 PRO A C 1
ATOM 1034 O O . PRO A 1 130 ? -2.162 8.700 17.616 1.00 86.12 130 PRO A O 1
ATOM 1037 N N . TRP A 1 131 ? -1.336 6.647 17.247 1.00 84.75 131 TRP A N 1
ATOM 1038 C CA . TRP A 1 131 ? -0.319 7.093 16.280 1.00 84.75 131 TRP A CA 1
ATOM 1039 C C . TRP A 1 131 ? -0.909 7.596 14.957 1.00 84.75 131 TRP A C 1
ATOM 1041 O O . TRP A 1 131 ? -0.276 8.403 14.278 1.00 84.75 131 TRP A O 1
ATOM 1051 N N . PHE A 1 132 ? -2.145 7.218 14.625 1.00 85.44 132 PHE A N 1
ATOM 1052 C CA . PHE A 1 132 ? -2.846 7.714 13.440 1.00 85.44 132 PHE A CA 1
ATOM 1053 C C . PHE A 1 132 ? -3.012 9.233 13.426 1.00 85.44 132 PHE A C 1
ATOM 1055 O O . PHE A 1 132 ? -2.843 9.852 12.379 1.00 85.44 132 PHE A O 1
ATOM 1062 N N . GLY A 1 133 ? -3.262 9.849 14.584 1.00 69.06 133 GLY A N 1
ATOM 1063 C CA . GLY A 1 133 ? -3.377 11.305 14.688 1.00 69.06 133 GLY A CA 1
ATOM 1064 C C . GLY A 1 133 ? -2.047 12.056 14.540 1.00 69.06 133 GLY A C 1
ATOM 1065 O O . GLY A 1 133 ? -2.058 13.262 14.306 1.00 69.06 133 GLY A O 1
ATOM 1066 N N . VAL A 1 134 ? -0.907 11.370 14.682 1.00 67.75 134 VAL A N 1
ATOM 1067 C CA . VAL A 1 134 ? 0.436 11.971 14.586 1.00 67.75 134 VAL A CA 1
ATOM 1068 C C . VAL A 1 134 ? 0.984 11.881 13.161 1.00 67.75 134 VAL A C 1
ATOM 1070 O O . VAL A 1 134 ? 1.596 12.832 12.677 1.00 67.75 134 VAL A O 1
ATOM 1073 N N . ASP A 1 135 ? 0.755 10.753 12.486 1.00 65.50 135 ASP A N 1
ATOM 1074 C CA . ASP A 1 135 ? 1.345 10.454 11.175 1.00 65.50 135 ASP A CA 1
ATOM 1075 C C . ASP A 1 135 ? 0.687 11.194 9.999 1.00 65.50 135 ASP A C 1
ATOM 1077 O O . ASP A 1 135 ? 1.325 11.361 8.947 1.00 65.50 135 ASP A O 1
ATOM 1081 N N . ASP A 1 136 ? -0.573 11.618 10.147 1.00 65.00 136 ASP A N 1
ATOM 1082 C CA . ASP A 1 136 ? -1.299 12.330 9.092 1.00 65.00 136 ASP A CA 1
ATOM 1083 C C . ASP A 1 136 ? -2.269 13.411 9.613 1.00 65.00 136 ASP A C 1
ATOM 1085 O O . ASP A 1 136 ? -3.490 13.235 9.611 1.00 65.00 136 ASP A O 1
ATOM 1089 N N . PRO A 1 137 ? -1.753 14.579 10.041 1.00 57.38 137 PRO A N 1
ATOM 1090 C CA . PRO A 1 137 ? -2.594 15.672 10.532 1.00 57.38 137 PRO A CA 1
ATOM 1091 C C . PRO A 1 137 ? -3.486 16.300 9.444 1.00 57.38 137 PRO A C 1
ATOM 1093 O O . PRO A 1 137 ? -4.391 17.064 9.772 1.00 57.38 137 PRO A O 1
ATOM 1096 N N . GLY A 1 138 ? -3.230 16.015 8.159 1.00 60.47 138 GLY A N 1
ATOM 1097 C CA . GLY A 1 138 ? -4.006 16.517 7.018 1.00 60.47 138 GLY A CA 1
ATOM 1098 C C . GLY A 1 138 ? -5.175 15.619 6.600 1.00 60.47 138 GLY A C 1
ATOM 1099 O O . GLY A 1 138 ? -5.957 16.027 5.742 1.00 60.47 138 GLY A O 1
ATOM 1100 N N . GLY A 1 139 ? -5.301 14.437 7.210 1.00 68.00 139 GLY A N 1
ATOM 1101 C CA . GLY A 1 139 ? -6.313 13.433 6.890 1.00 68.00 139 GLY A CA 1
ATOM 1102 C C . GLY A 1 139 ? -5.789 12.308 5.990 1.00 68.00 139 GLY A C 1
ATOM 1103 O O . GLY A 1 139 ? -4.975 12.520 5.092 1.00 68.00 139 GLY A O 1
ATOM 1104 N N . PHE A 1 140 ? -6.296 11.096 6.227 1.00 80.94 140 PHE A N 1
ATOM 1105 C CA . PHE A 1 140 ? -5.967 9.903 5.443 1.00 80.94 140 PHE A CA 1
ATOM 1106 C C . PHE A 1 140 ? -6.425 10.022 3.979 1.00 80.94 140 PHE A C 1
ATOM 1108 O O . PHE A 1 140 ? -7.421 10.666 3.666 1.00 80.94 140 PHE A O 1
ATOM 1115 N N . GLY A 1 141 ? -5.699 9.371 3.077 1.00 76.12 141 GLY A N 1
ATOM 1116 C CA . GLY A 1 141 ? -5.911 9.315 1.628 1.00 76.12 141 GLY A CA 1
ATOM 1117 C C . GLY A 1 141 ? -5.074 10.326 0.835 1.00 76.12 141 GLY A C 1
ATOM 1118 O O . GLY A 1 141 ? -4.7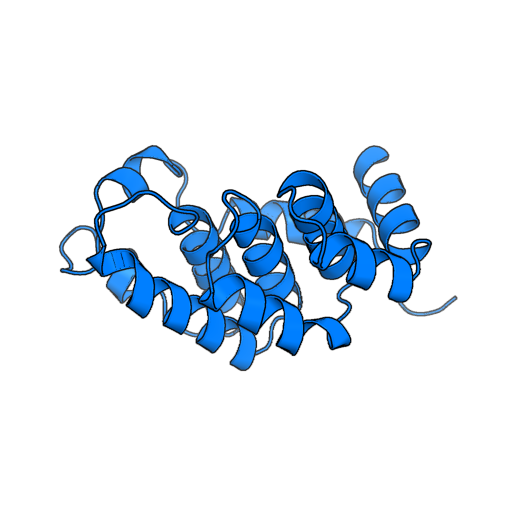06 10.072 -0.317 1.00 76.12 141 GLY A O 1
ATOM 1119 N N . ALA A 1 142 ? -4.741 11.479 1.424 1.00 83.25 142 ALA A N 1
ATOM 1120 C CA . ALA A 1 142 ? -4.191 12.620 0.689 1.00 83.25 142 ALA A CA 1
ATOM 1121 C C . ALA A 1 142 ? -2.814 12.342 0.064 1.00 83.25 142 ALA A C 1
ATOM 1123 O O . ALA A 1 142 ? -2.503 12.811 -1.038 1.00 83.25 142 ALA A O 1
ATOM 1124 N N . ARG A 1 143 ? -1.971 11.569 0.752 1.00 85.69 143 ARG A N 1
ATOM 1125 C CA . ARG A 1 143 ? -0.605 11.272 0.308 1.00 85.69 143 ARG A CA 1
ATOM 1126 C C . ARG A 1 143 ? -0.609 10.314 -0.879 1.00 85.69 143 ARG A C 1
ATOM 1128 O O . ARG A 1 143 ? 0.055 10.620 -1.875 1.00 85.69 143 ARG A O 1
ATOM 1135 N N . ILE A 1 144 ? -1.388 9.228 -0.826 1.00 90.94 144 ILE A N 1
ATOM 1136 C CA . ILE A 1 144 ? -1.552 8.307 -1.965 1.00 90.94 144 ILE A CA 1
ATOM 1137 C C . ILE A 1 144 ? -2.243 8.998 -3.142 1.00 90.94 144 ILE A C 1
ATOM 1139 O O . ILE A 1 144 ? -1.794 8.846 -4.284 1.00 90.94 144 ILE A O 1
ATOM 1143 N N . ALA A 1 145 ? -3.267 9.817 -2.885 1.00 89.31 145 ALA A N 1
ATOM 1144 C CA . ALA A 1 145 ? -3.954 10.578 -3.925 1.00 89.31 145 ALA A CA 1
ATOM 1145 C C . ALA A 1 145 ? -2.992 11.506 -4.678 1.00 89.31 145 ALA A C 1
ATOM 1147 O O . ALA A 1 145 ? -2.930 11.478 -5.910 1.00 89.31 145 ALA A O 1
ATOM 1148 N N . LYS A 1 146 ? -2.177 12.276 -3.947 1.00 87.81 146 LYS A N 1
ATOM 1149 C CA . LYS A 1 146 ? -1.219 13.223 -4.529 1.00 87.81 146 LYS A CA 1
ATOM 1150 C C . LYS A 1 146 ? -0.188 12.533 -5.420 1.00 87.81 146 LYS A C 1
ATOM 1152 O O . LYS A 1 146 ? 0.036 12.974 -6.546 1.00 87.81 146 LYS A O 1
ATOM 1157 N N . VAL A 1 147 ? 0.446 11.461 -4.942 1.00 86.88 147 VAL A N 1
ATOM 1158 C CA . VAL A 1 147 ? 1.466 10.760 -5.741 1.00 86.88 147 VAL A CA 1
ATOM 1159 C C . VAL A 1 147 ? 0.853 10.026 -6.935 1.00 86.88 147 VAL A C 1
ATOM 1161 O O . VAL A 1 147 ? 1.432 10.050 -8.020 1.00 86.88 147 VAL A O 1
ATOM 1164 N N . SER A 1 148 ? -0.346 9.459 -6.778 1.00 89.06 148 SER A N 1
ATOM 1165 C CA . SER A 1 148 ? -1.081 8.815 -7.870 1.00 89.06 148 SER A CA 1
ATOM 1166 C C . SER A 1 148 ? -1.450 9.810 -8.968 1.00 89.06 148 SER A C 1
ATOM 1168 O O . SER A 1 148 ? -1.236 9.520 -10.142 1.00 89.06 148 SER A O 1
ATOM 1170 N N . ALA A 1 149 ? -1.924 11.003 -8.595 1.00 89.62 149 ALA A N 1
ATOM 1171 C CA . ALA A 1 149 ? -2.237 12.069 -9.541 1.00 89.62 149 ALA A CA 1
AT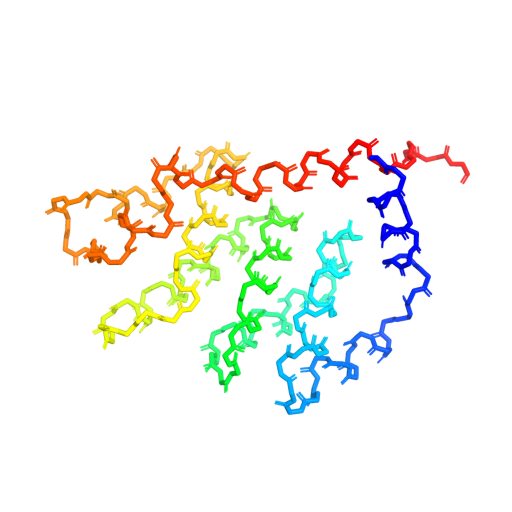OM 1172 C C . ALA A 1 149 ? -0.994 12.530 -10.318 1.00 89.62 149 ALA A C 1
ATOM 1174 O O . ALA A 1 149 ? -1.064 12.728 -11.530 1.00 89.62 149 ALA A O 1
ATOM 1175 N N . TYR A 1 150 ? 0.162 12.656 -9.653 1.00 86.19 150 TYR A N 1
ATOM 1176 C CA . TYR A 1 150 ? 1.408 12.971 -10.354 1.00 86.19 150 TYR A CA 1
ATOM 1177 C C . TYR A 1 150 ? 1.839 11.863 -11.307 1.00 86.19 150 TYR A C 1
ATOM 1179 O O . TYR A 1 150 ? 2.243 12.180 -12.422 1.00 86.19 150 TYR A O 1
ATOM 1187 N N . ALA A 1 151 ? 1.750 10.597 -10.892 1.00 84.94 151 ALA A N 1
ATOM 1188 C CA . ALA A 1 151 ? 2.075 9.467 -11.754 1.00 84.94 151 ALA A CA 1
ATOM 1189 C C . ALA A 1 151 ? 1.198 9.482 -13.016 1.00 84.94 151 ALA A C 1
ATOM 1191 O O . ALA A 1 151 ? 1.726 9.451 -14.126 1.00 84.94 151 ALA A O 1
ATOM 1192 N N . ASP A 1 152 ? -0.115 9.651 -12.850 1.00 87.56 152 ASP A N 1
ATOM 1193 C CA . ASP A 1 152 ? -1.080 9.678 -13.954 1.00 87.56 152 ASP A CA 1
ATOM 1194 C C . ASP A 1 152 ? -0.869 10.871 -14.896 1.00 87.56 152 ASP A C 1
ATOM 1196 O O . ASP A 1 152 ? -0.895 10.701 -16.110 1.00 87.56 152 ASP A O 1
ATOM 1200 N N . ALA A 1 153 ? -0.557 12.058 -14.367 1.00 85.19 153 ALA A N 1
ATOM 1201 C CA . ALA A 1 153 ? -0.252 13.240 -15.180 1.00 85.19 153 ALA A CA 1
ATOM 1202 C C . ALA A 1 153 ? 1.076 13.139 -15.959 1.00 85.19 153 ALA A C 1
ATOM 1204 O O . ALA A 1 153 ? 1.344 13.955 -16.841 1.00 85.19 153 ALA A O 1
ATOM 1205 N N . THR A 1 154 ? 1.943 12.191 -15.597 1.00 78.12 154 THR A N 1
ATOM 1206 C CA . THR A 1 154 ? 3.258 11.990 -16.228 1.00 78.12 154 THR A CA 1
ATOM 1207 C C . THR A 1 154 ? 3.297 10.804 -17.184 1.00 78.12 154 THR A C 1
ATOM 1209 O O . THR A 1 154 ? 4.271 10.676 -17.926 1.00 78.12 154 THR A O 1
ATOM 1212 N N . MET A 1 155 ? 2.247 9.978 -17.199 1.00 71.38 155 MET A N 1
ATOM 1213 C CA . MET A 1 155 ? 2.077 8.923 -18.191 1.00 71.38 155 MET A CA 1
ATOM 1214 C C . MET A 1 155 ? 1.812 9.549 -19.572 1.00 71.38 155 MET A C 1
ATOM 1216 O O . MET A 1 155 ? 0.950 10.424 -19.681 1.00 71.38 155 MET A O 1
ATOM 1220 N N . PRO A 1 156 ? 2.514 9.124 -20.638 1.00 63.84 156 PRO A N 1
ATOM 1221 C CA . PRO A 1 156 ? 2.119 9.451 -21.995 1.00 63.84 156 PRO A CA 1
ATOM 1222 C C . PRO A 1 156 ? 0.721 8.872 -22.263 1.00 63.84 156 PRO A C 1
ATOM 1224 O O . PRO A 1 156 ? 0.349 7.857 -21.658 1.00 63.84 156 PRO A O 1
ATOM 1227 N N . PRO A 1 157 ? -0.070 9.517 -23.137 1.00 58.03 157 PRO A N 1
ATOM 1228 C CA . PRO A 1 157 ? -1.389 9.023 -23.503 1.00 58.03 157 PRO A CA 1
ATOM 1229 C C . PRO A 1 157 ? -1.296 7.582 -24.017 1.00 58.03 157 PRO A C 1
ATOM 1231 O O . PRO A 1 157 ? -0.300 7.176 -24.614 1.00 58.03 157 PRO A O 1
ATOM 1234 N N . ALA A 1 158 ? -2.327 6.782 -23.749 1.00 50.56 158 ALA A N 1
ATOM 1235 C CA . ALA A 1 158 ? -2.386 5.416 -24.245 1.00 50.56 158 ALA A CA 1
ATOM 1236 C C . ALA A 1 158 ? -2.489 5.432 -25.781 1.00 50.56 158 ALA A C 1
ATOM 1238 O O . ALA A 1 158 ? -3.560 5.703 -26.320 1.00 50.56 158 ALA A O 1
ATOM 1239 N N . GLY A 1 159 ? -1.374 5.148 -26.458 1.00 52.75 159 GLY A N 1
ATOM 1240 C CA . GLY A 1 159 ? -1.288 5.024 -27.913 1.00 52.75 159 GLY A CA 1
ATOM 1241 C C . GLY A 1 159 ? -0.225 5.934 -28.521 1.00 52.75 159 GLY A C 1
ATOM 1242 O O . GLY A 1 159 ? -0.546 7.053 -28.899 1.00 52.75 159 GLY A O 1
ATOM 1243 N N . ASP A 1 160 ? 0.994 5.406 -28.633 1.00 37.84 160 ASP A N 1
ATOM 1244 C CA . ASP A 1 160 ? 2.018 5.757 -29.628 1.00 37.84 160 ASP A CA 1
ATOM 1245 C C . ASP A 1 160 ? 2.691 4.448 -30.074 1.00 37.84 160 ASP A C 1
ATOM 1247 O O . ASP A 1 160 ? 2.996 3.617 -29.178 1.00 37.84 160 ASP A O 1
#

Sequence (160 aa):
MELMRGLWADARRVGDDELAAMLRLPDWRPRLTAAWLIGLDRRTRFRAELAELLLASQVAYAGKGYAFALARFGEPSDAEVLVAYLERYLPSGLPYDQGYVLDSLVYLDDRLGTGHAARVVDPTGPWWQPWFGVDDPGGFGARIAKVSAYADATMPPAGD